Protein AF-A0A8D0GTI0-F1 (afdb_monomer_lite)

pLDDT: mean 78.91, std 13.11, range [46.91, 93.56]

Radius of gyration: 13.3 Å; chains: 1; bounding box: 30×23×36 Å

Foldseek 3Di:
DFLVVLLVLLPDDQVVNCVVPVDGRDDLADQDQEFEDQQQPRRVSSQVSSVVVRSVNYYYPNCHVVVVCVVVVPD

Organism: Sphenodon punctatus (NCBI:txid8508)

InterPro domains:
  IPR001763 Rhodanese-like domain [PF00581] (12-70)
  IPR001763 Rhodanese-like domain [PS50206] (30-73)
  IPR036873 Rhodanese-like domain superfamily [G3DSA:3.40.250.10] (1-74)
  IPR036873 Rhodanese-like domain superfamily [SSF52821] (16-71)
  IPR042457 Thiosulfate:glutathione sulfurtransferase, mammalian [PTHR45544] (3-73)

Secondary structure (DSSP, 8-state):
--HHHHHHHHHS-HHHHHHHHSSPPPPTT-TT-EEE-TTSHHHHHHHHHHHHTT-TT-EEETTHHHHHHHHHT--

Sequence (75 aa):
MGVADVEEALKLDPETFKMKYGVDKPRLDDDHVVFHCQMGRRGGRATEIAIALGYAKARNFSGGYKEWSEKEGKP

Structure (mmCIF, N/CA/C/O backbone):
data_AF-A0A8D0GTI0-F1
#
_entry.id   AF-A0A8D0GTI0-F1
#
loop_
_atom_site.group_PDB
_atom_site.id
_atom_site.type_symbol
_atom_site.label_atom_id
_atom_site.label_alt_id
_atom_site.label_comp_id
_atom_site.label_asym_id
_atom_site.label_entity_id
_atom_site.label_seq_id
_atom_site.pdbx_PDB_ins_code
_atom_site.Cartn_x
_atom_site.Cartn_y
_atom_site.Cartn_z
_atom_site.occupancy
_atom_site.B_iso_or_equiv
_atom_site.auth_seq_id
_atom_site.auth_comp_id
_atom_site.auth_asym_id
_atom_site.auth_atom_id
_atom_site.pdbx_PDB_model_num
ATOM 1 N N . MET A 1 1 ? 2.548 10.952 6.186 1.00 56.62 1 MET A N 1
ATOM 2 C CA . MET A 1 1 ? 2.490 10.444 4.806 1.00 56.62 1 MET A CA 1
ATOM 3 C C . MET A 1 1 ? 1.186 10.906 4.178 1.00 56.62 1 MET A C 1
ATOM 5 O O . MET A 1 1 ? 0.116 10.624 4.718 1.00 56.62 1 MET A O 1
ATOM 9 N N . GLY A 1 2 ? 1.273 11.740 3.147 1.00 64.75 2 GLY A N 1
ATOM 10 C CA . GLY A 1 2 ? 0.133 12.125 2.325 1.00 64.75 2 GLY A CA 1
ATOM 11 C C . GLY A 1 2 ? -0.299 10.969 1.424 1.00 64.75 2 GLY A C 1
ATOM 12 O O . GLY A 1 2 ? 0.426 9.997 1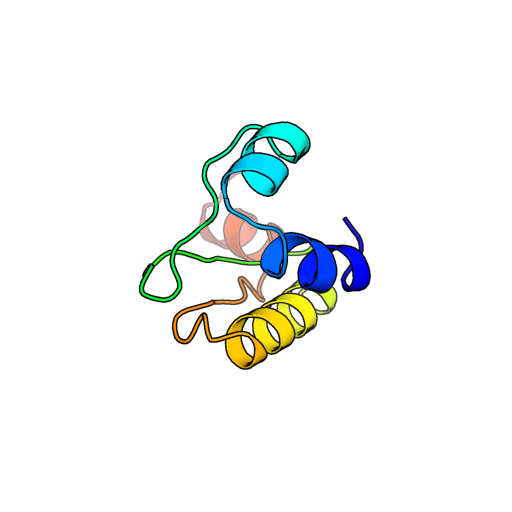.251 1.00 64.75 2 GLY A O 1
ATOM 13 N N . VAL A 1 3 ? -1.494 11.063 0.842 1.00 67.38 3 VAL A N 1
ATOM 14 C CA . VAL A 1 3 ? -2.005 10.013 -0.057 1.00 67.38 3 VAL A CA 1
ATOM 15 C C . VAL A 1 3 ? -1.185 9.918 -1.353 1.00 67.38 3 VAL A C 1
ATOM 17 O O . VAL A 1 3 ? -1.050 8.832 -1.899 1.00 67.38 3 VAL A O 1
ATOM 20 N N . ALA A 1 4 ? -0.599 11.029 -1.815 1.00 71.44 4 ALA A N 1
ATOM 21 C CA . ALA A 1 4 ? 0.298 11.040 -2.974 1.00 71.44 4 ALA A CA 1
ATOM 22 C C . ALA A 1 4 ? 1.575 10.214 -2.725 1.00 71.44 4 ALA A C 1
ATOM 24 O O . ALA A 1 4 ? 1.990 9.447 -3.586 1.00 71.44 4 ALA A O 1
ATOM 25 N N . ASP A 1 5 ? 2.119 10.279 -1.507 1.00 83.31 5 ASP A N 1
ATOM 26 C CA . ASP A 1 5 ? 3.316 9.522 -1.128 1.00 83.31 5 ASP A CA 1
ATOM 27 C C . ASP A 1 5 ? 3.084 8.000 -1.176 1.00 83.31 5 ASP A C 1
ATOM 29 O O . ASP A 1 5 ? 4.036 7.242 -1.345 1.00 83.31 5 ASP A O 1
ATOM 33 N N . VAL A 1 6 ? 1.837 7.537 -0.999 1.00 84.44 6 VAL A N 1
ATOM 34 C CA . VAL A 1 6 ? 1.489 6.104 -1.011 1.00 84.44 6 VAL A CA 1
ATOM 35 C C . VAL A 1 6 ? 1.674 5.513 -2.401 1.00 84.44 6 VAL A C 1
ATOM 37 O O . VAL A 1 6 ? 2.226 4.424 -2.539 1.00 84.44 6 VAL A O 1
ATOM 40 N N . GLU A 1 7 ? 1.240 6.231 -3.433 1.00 86.94 7 GLU A N 1
ATOM 41 C CA . GLU A 1 7 ? 1.370 5.766 -4.810 1.00 86.94 7 GLU A CA 1
ATOM 42 C C . GLU A 1 7 ? 2.841 5.629 -5.209 1.00 86.94 7 GLU A C 1
ATOM 44 O O . GLU A 1 7 ? 3.248 4.597 -5.742 1.00 86.94 7 GLU A O 1
ATOM 49 N N . GLU A 1 8 ? 3.651 6.646 -4.904 1.00 89.25 8 GLU A N 1
ATOM 50 C CA . GLU A 1 8 ? 5.084 6.616 -5.190 1.00 89.25 8 GLU A CA 1
ATOM 51 C C . GLU A 1 8 ? 5.784 5.507 -4.409 1.00 89.25 8 GLU A C 1
ATOM 53 O O . GLU A 1 8 ? 6.555 4.748 -4.991 1.00 89.25 8 GLU A O 1
ATOM 58 N N . ALA A 1 9 ? 5.470 5.356 -3.118 1.00 89.38 9 ALA A N 1
ATOM 59 C CA . ALA A 1 9 ? 6.046 4.314 -2.277 1.00 89.38 9 ALA A CA 1
ATOM 60 C C . ALA A 1 9 ? 5.787 2.914 -2.846 1.00 89.38 9 ALA A C 1
ATOM 62 O O . ALA A 1 9 ? 6.711 2.118 -2.983 1.00 89.38 9 ALA A O 1
ATOM 63 N N . LEU A 1 10 ? 4.546 2.610 -3.229 1.00 88.44 10 LEU A N 1
ATOM 64 C CA . LEU A 1 10 ? 4.178 1.283 -3.727 1.00 88.44 10 LEU A CA 1
ATOM 65 C C . LEU A 1 10 ? 4.747 0.976 -5.123 1.00 88.44 10 LEU A C 1
ATOM 67 O O . LEU A 1 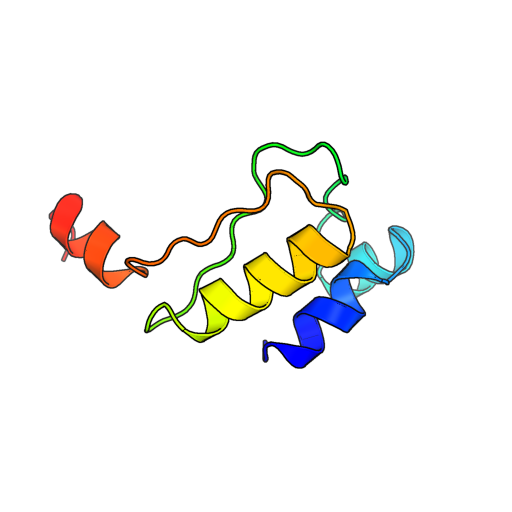10 ? 4.821 -0.200 -5.496 1.00 88.44 10 LEU A O 1
ATOM 71 N N . LYS A 1 11 ? 5.189 1.997 -5.867 1.00 89.62 11 LYS A N 1
ATOM 72 C CA . LYS A 1 11 ? 5.874 1.863 -7.163 1.00 89.62 11 LYS A CA 1
ATOM 73 C C . LYS A 1 11 ? 7.386 1.641 -7.050 1.00 89.62 11 LYS A C 1
ATOM 75 O O . LYS A 1 11 ? 7.972 1.164 -8.016 1.00 89.62 11 LYS A O 1
ATOM 80 N N . LEU A 1 12 ? 8.008 1.931 -5.904 1.00 92.06 12 LEU A N 1
ATOM 81 C CA . LEU A 1 12 ? 9.443 1.691 -5.689 1.00 92.06 12 LEU A CA 1
ATOM 82 C C . LEU A 1 12 ? 9.794 0.209 -5.836 1.00 92.06 12 LEU A C 1
ATOM 84 O O . LEU A 1 12 ? 8.981 -0.660 -5.519 1.00 92.06 12 LEU A O 1
ATOM 88 N N . ASP A 1 13 ? 11.012 -0.107 -6.255 1.00 93.31 13 ASP A N 1
ATOM 89 C CA . ASP A 1 13 ? 11.526 -1.469 -6.133 1.00 93.31 13 ASP A CA 1
ATOM 90 C C . ASP A 1 13 ? 11.708 -1.858 -4.642 1.00 93.31 13 ASP A C 1
ATOM 92 O O . ASP A 1 13 ? 11.754 -0.982 -3.768 1.00 93.31 13 ASP A O 1
ATOM 96 N N . PRO A 1 14 ? 11.774 -3.162 -4.312 1.00 91.38 14 PRO A N 1
ATOM 97 C CA . PRO A 1 14 ? 11.862 -3.617 -2.924 1.00 91.38 14 PRO A CA 1
ATOM 98 C C . PRO A 1 14 ? 13.075 -3.087 -2.147 1.00 91.38 14 PRO A C 1
ATOM 100 O O . PRO A 1 14 ? 12.957 -2.848 -0.945 1.00 91.38 14 PRO A O 1
ATOM 103 N N . GLU A 1 15 ? 14.218 -2.890 -2.807 1.00 93.56 15 GLU A N 1
ATOM 104 C CA . GLU A 1 15 ? 15.455 -2.440 -2.165 1.00 93.56 15 GLU A CA 1
ATOM 105 C C . GLU A 1 15 ? 15.352 -0.959 -1.790 1.00 93.56 15 GLU A C 1
ATOM 107 O O . GLU A 1 15 ? 15.554 -0.591 -0.628 1.00 93.56 15 GLU A O 1
ATOM 112 N N . THR A 1 16 ? 14.905 -0.120 -2.728 1.00 93.06 16 THR A N 1
ATOM 113 C CA . THR A 1 16 ? 14.658 1.306 -2.475 1.00 93.06 16 THR A CA 1
ATOM 114 C C . THR A 1 16 ? 13.559 1.514 -1.434 1.00 93.06 16 THR A C 1
ATOM 116 O O . THR A 1 16 ? 13.676 2.387 -0.567 1.00 93.06 16 THR A O 1
ATOM 119 N N . PHE A 1 17 ? 12.498 0.702 -1.469 1.00 92.69 17 PHE A N 1
ATOM 120 C CA . PHE A 1 17 ? 11.437 0.747 -0.463 1.00 92.69 17 PHE A CA 1
ATOM 121 C C . PHE A 1 17 ? 11.984 0.446 0.936 1.00 92.69 17 PHE A C 1
ATOM 123 O O . PHE A 1 17 ? 11.744 1.214 1.870 1.00 92.69 17 PHE A O 1
ATOM 130 N N . LYS A 1 18 ? 12.773 -0.625 1.073 1.00 92.69 18 LYS A N 1
ATOM 131 C CA . LYS A 1 18 ? 13.379 -1.017 2.348 1.00 92.69 18 LYS A CA 1
ATOM 132 C C . LYS A 1 18 ? 14.363 0.021 2.863 1.00 92.69 18 LYS A C 1
ATOM 134 O O . LYS A 1 18 ? 14.350 0.325 4.051 1.00 92.69 18 LYS A O 1
ATOM 139 N N . MET A 1 19 ? 15.164 0.617 1.986 1.00 93.31 19 MET A N 1
ATOM 140 C CA . MET A 1 19 ? 16.078 1.695 2.359 1.00 93.31 19 MET A CA 1
ATOM 141 C C . MET A 1 19 ? 15.328 2.933 2.875 1.00 93.31 19 MET A C 1
ATOM 143 O O . MET A 1 19 ? 15.749 3.544 3.854 1.00 93.31 19 MET A O 1
ATOM 147 N N . LYS A 1 20 ? 14.207 3.302 2.241 1.00 91.94 20 LYS A N 1
ATOM 148 C CA . LYS A 1 20 ? 13.436 4.504 2.597 1.00 91.94 20 LYS A CA 1
ATOM 149 C C . LYS A 1 20 ? 12.556 4.318 3.835 1.00 91.94 20 LYS A C 1
ATOM 151 O O . LYS A 1 20 ? 12.436 5.246 4.631 1.00 91.94 20 LYS A O 1
ATOM 156 N N . TYR A 1 21 ? 11.915 3.157 3.978 1.00 89.31 21 TYR A N 1
ATOM 157 C CA . TYR A 1 21 ? 10.910 2.901 5.019 1.00 89.31 21 TYR A CA 1
ATOM 158 C C . TYR A 1 21 ? 11.386 1.951 6.125 1.00 89.31 21 TYR A C 1
ATOM 160 O O . TYR A 1 21 ? 10.690 1.793 7.124 1.00 89.31 21 TY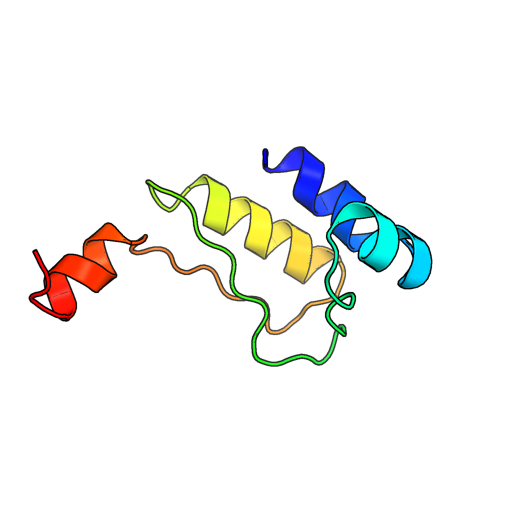R A O 1
ATOM 168 N N . GLY A 1 22 ? 12.554 1.320 5.972 1.00 91.44 22 GLY A N 1
ATOM 169 C CA . GLY A 1 22 ? 13.133 0.402 6.958 1.00 91.44 22 GLY A CA 1
ATOM 170 C C . GLY A 1 22 ? 12.420 -0.949 7.074 1.00 91.44 22 GLY A C 1
ATOM 171 O O . GLY A 1 22 ? 12.783 -1.756 7.924 1.00 91.44 22 GLY A O 1
ATOM 172 N N . VAL A 1 23 ? 11.415 -1.204 6.234 1.00 89.94 23 VAL A N 1
ATOM 173 C CA . VAL A 1 23 ? 10.597 -2.422 6.236 1.00 89.94 23 VAL A CA 1
ATOM 174 C C . VAL A 1 23 ? 10.562 -3.039 4.845 1.00 89.94 23 VAL A C 1
ATOM 176 O O . VAL A 1 23 ? 10.719 -2.339 3.844 1.00 89.94 23 VAL A O 1
ATOM 179 N N . ASP A 1 24 ? 10.361 -4.352 4.774 1.00 91.19 24 ASP A N 1
ATOM 180 C CA . ASP A 1 24 ? 10.225 -5.031 3.490 1.00 91.19 24 ASP A CA 1
ATOM 181 C C . ASP A 1 24 ? 8.981 -4.539 2.742 1.00 91.19 24 ASP A C 1
ATOM 183 O O . ASP A 1 24 ? 7.927 -4.276 3.331 1.00 91.19 24 ASP A O 1
ATOM 187 N N . LYS A 1 25 ? 9.117 -4.398 1.421 1.00 90.38 25 LYS A N 1
ATOM 188 C CA . LYS A 1 25 ? 7.999 -4.014 0.564 1.00 90.38 25 LYS A CA 1
ATOM 189 C C . LYS A 1 25 ? 6.924 -5.108 0.613 1.00 90.38 25 LYS A C 1
ATOM 191 O O . LYS A 1 25 ? 7.261 -6.272 0.377 1.00 90.38 25 LYS A O 1
ATOM 196 N N . PRO A 1 26 ? 5.647 -4.762 0.863 1.00 89.44 26 PRO A N 1
ATOM 197 C CA . PRO A 1 26 ? 4.572 -5.742 0.847 1.00 89.44 26 PRO A CA 1
ATOM 198 C C . PRO A 1 26 ? 4.458 -6.388 -0.532 1.00 89.44 26 PRO A C 1
ATOM 200 O O . PRO A 1 26 ? 4.694 -5.756 -1.568 1.00 89.44 26 PRO A O 1
ATOM 203 N N . ARG A 1 27 ? 4.078 -7.662 -0.547 1.00 88.56 27 ARG A N 1
ATOM 204 C CA . ARG A 1 27 ? 3.813 -8.383 -1.791 1.00 88.56 27 ARG A CA 1
ATOM 205 C C . ARG A 1 27 ? 2.392 -8.091 -2.270 1.00 88.56 27 ARG A C 1
ATOM 207 O O . ARG A 1 27 ? 1.518 -7.746 -1.481 1.00 88.56 27 ARG A O 1
ATOM 214 N N . LEU A 1 28 ? 2.147 -8.257 -3.569 1.00 86.56 28 LEU A N 1
ATOM 215 C CA . LEU A 1 28 ? 0.818 -8.030 -4.155 1.00 86.56 28 LEU A CA 1
ATOM 216 C C . LEU A 1 28 ? -0.237 -9.026 -3.639 1.00 86.56 28 LEU A C 1
ATOM 218 O O . LEU A 1 28 ? -1.419 -8.696 -3.580 1.00 86.56 28 LEU A O 1
ATOM 222 N N . ASP A 1 29 ? 0.191 -10.233 -3.261 1.00 84.25 29 ASP A N 1
ATOM 223 C CA . ASP A 1 29 ? -0.645 -11.323 -2.745 1.00 84.25 29 ASP A CA 1
ATOM 224 C C . ASP A 1 29 ? -0.858 -11.285 -1.222 1.00 84.25 29 ASP A C 1
ATOM 226 O O . ASP A 1 29 ? -1.627 -12.100 -0.697 1.00 84.25 29 ASP A O 1
ATOM 230 N N . ASP A 1 30 ? -0.215 -10.339 -0.531 1.00 83.75 30 ASP A N 1
ATOM 231 C CA . ASP A 1 30 ? -0.229 -10.228 0.924 1.00 83.75 30 ASP A CA 1
ATOM 232 C C . ASP A 1 30 ? -1.632 -9.888 1.453 1.00 83.75 30 ASP A C 1
ATOM 234 O O . ASP A 1 30 ? -2.296 -8.950 1.004 1.00 83.75 30 ASP A O 1
ATOM 238 N N . ASP A 1 31 ? -2.090 -10.678 2.421 1.00 74.81 31 ASP A N 1
ATOM 239 C CA . ASP A 1 31 ? -3.416 -10.584 3.033 1.00 74.81 31 ASP A CA 1
ATOM 240 C C . ASP A 1 31 ? -3.560 -9.384 3.985 1.00 74.81 31 ASP A C 1
ATOM 242 O O . ASP A 1 31 ? -4.685 -9.006 4.332 1.00 74.81 31 ASP A O 1
ATOM 246 N N . HIS A 1 32 ? -2.443 -8.779 4.409 1.00 78.06 32 HIS A N 1
ATOM 247 C CA . HIS A 1 32 ? -2.404 -7.853 5.547 1.00 78.06 32 HIS A CA 1
ATOM 248 C C . HIS A 1 32 ? -1.929 -6.431 5.208 1.00 78.06 32 HIS A C 1
ATOM 250 O O . HIS A 1 32 ? -1.409 -5.722 6.070 1.00 78.06 32 HIS A O 1
ATOM 256 N N . VAL A 1 33 ? -2.157 -5.957 3.980 1.00 83.56 33 VAL A N 1
ATOM 257 C CA . VAL A 1 33 ? -1.879 -4.555 3.621 1.00 83.56 33 VAL A CA 1
ATOM 258 C C . VAL A 1 33 ? -3.025 -3.656 4.094 1.00 83.56 33 VAL A C 1
ATOM 260 O O . VAL A 1 33 ? -4.039 -3.492 3.414 1.00 83.56 33 VAL A O 1
ATOM 263 N N . VAL A 1 34 ? -2.884 -3.076 5.287 1.00 84.31 34 VAL A N 1
ATOM 264 C CA . VAL A 1 34 ? -3.921 -2.238 5.910 1.00 84.31 34 VAL A CA 1
ATOM 265 C C . VAL A 1 34 ? -3.506 -0.768 5.916 1.00 84.31 34 VAL A C 1
ATOM 267 O O . VAL A 1 34 ? -2.484 -0.398 6.488 1.00 84.31 34 VAL A O 1
ATOM 270 N N . PHE A 1 35 ? -4.339 0.090 5.330 1.00 83.81 35 PHE A N 1
ATOM 271 C CA . PHE A 1 35 ? -4.191 1.543 5.389 1.00 83.81 35 PHE A CA 1
ATOM 272 C C . PHE A 1 35 ? -5.124 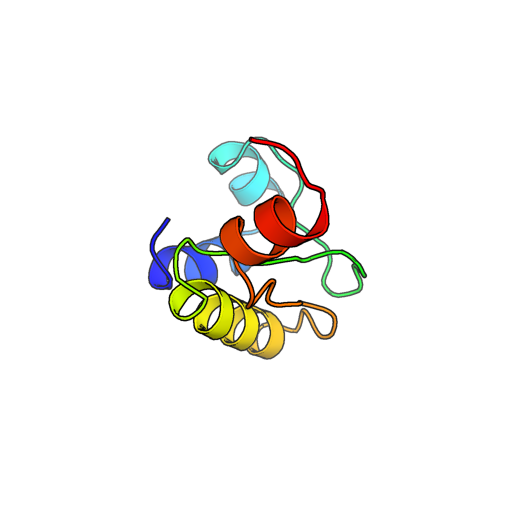2.120 6.445 1.00 83.81 35 PHE A C 1
ATOM 274 O O . PHE A 1 35 ? -6.277 1.713 6.566 1.00 83.81 35 PHE A O 1
ATOM 281 N N . HIS A 1 36 ? -4.652 3.111 7.197 1.00 80.56 36 HIS A N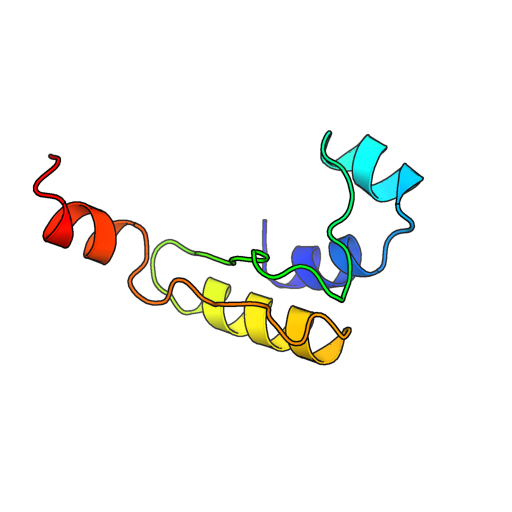 1
ATOM 282 C CA . HIS A 1 36 ? -5.476 3.819 8.168 1.00 80.56 36 HIS A CA 1
ATOM 283 C C . HIS A 1 36 ? -5.171 5.316 8.145 1.00 80.56 36 HIS A C 1
ATOM 285 O O . HIS A 1 36 ? -4.078 5.757 7.789 1.00 80.56 36 HIS A O 1
ATOM 291 N N . CYS A 1 37 ? -6.150 6.131 8.531 1.00 78.75 37 CYS A N 1
ATOM 292 C CA . CYS A 1 37 ? -5.916 7.543 8.806 1.00 78.75 37 CYS A CA 1
ATOM 293 C C . CYS A 1 37 ? -6.809 8.018 9.954 1.00 78.75 37 CYS A C 1
ATOM 295 O O . CYS A 1 37 ? -7.781 7.357 10.307 1.00 78.75 37 CYS A O 1
ATOM 297 N N . GLN A 1 38 ? -6.505 9.194 10.499 1.00 64.19 38 GLN A N 1
ATOM 298 C CA . GLN A 1 38 ? -7.193 9.754 11.667 1.00 64.19 38 GLN A CA 1
ATOM 299 C C . GLN A 1 38 ? -8.718 9.926 11.496 1.00 64.19 38 GLN A C 1
ATOM 301 O O . GLN A 1 38 ? -9.442 9.879 12.478 1.00 64.19 38 GLN A O 1
ATOM 306 N N . MET A 1 39 ? -9.207 10.116 10.262 1.00 64.06 39 MET A N 1
ATOM 307 C CA . MET A 1 39 ? -10.625 10.389 9.951 1.00 64.06 39 MET A CA 1
ATOM 308 C C . MET A 1 39 ? -11.196 9.470 8.850 1.00 64.06 39 MET A C 1
ATOM 310 O O . MET A 1 39 ? -12.137 9.843 8.156 1.00 64.06 39 MET A O 1
ATOM 314 N N . GLY A 1 40 ? -10.564 8.326 8.574 1.00 63.69 40 GLY A N 1
ATOM 315 C CA . GLY A 1 40 ? -10.977 7.371 7.527 1.00 63.69 40 GLY A CA 1
ATOM 316 C C . GLY A 1 40 ? -10.786 7.799 6.053 1.00 63.69 40 GLY A C 1
ATOM 317 O O . GLY A 1 40 ? -10.402 6.964 5.237 1.00 63.69 40 GLY A O 1
ATOM 318 N N . ARG A 1 41 ? -10.952 9.084 5.685 1.00 74.06 41 ARG A N 1
ATOM 319 C CA . ARG A 1 41 ? -10.940 9.544 4.270 1.00 74.06 41 ARG A CA 1
ATOM 320 C C . ARG A 1 41 ? -9.628 9.297 3.515 1.00 74.06 41 ARG A C 1
ATOM 322 O O . ARG A 1 41 ? -9.644 8.830 2.382 1.00 74.06 41 ARG A O 1
ATOM 329 N N . ARG A 1 42 ? -8.482 9.622 4.124 1.00 78.69 42 ARG A N 1
ATOM 330 C CA . ARG A 1 42 ? -7.158 9.429 3.493 1.00 78.69 42 ARG A CA 1
ATOM 331 C C . ARG A 1 42 ? -6.774 7.952 3.420 1.00 78.69 42 ARG A C 1
ATOM 333 O O . ARG A 1 42 ? -6.153 7.552 2.446 1.00 78.69 42 ARG A O 1
ATOM 340 N N . GLY A 1 43 ? -7.180 7.168 4.422 1.00 80.62 43 GLY A N 1
ATOM 341 C CA . GLY A 1 43 ? -7.013 5.715 4.430 1.00 80.62 43 GLY A CA 1
ATOM 342 C C . GLY A 1 43 ? -7.754 5.075 3.260 1.00 80.62 43 GLY A C 1
ATOM 343 O O . GLY A 1 43 ? -7.151 4.316 2.517 1.00 80.62 43 GLY A O 1
ATOM 344 N N . GLY A 1 44 ? -9.001 5.495 3.011 1.00 81.38 44 GLY A N 1
ATOM 345 C CA . GLY A 1 44 ? -9.800 5.001 1.884 1.00 81.38 44 GLY A CA 1
ATOM 346 C C . GLY A 1 44 ? -9.133 5.248 0.534 1.00 81.38 44 GLY A C 1
ATOM 347 O O . GLY A 1 44 ? -8.920 4.310 -0.226 1.00 81.38 44 GLY A O 1
ATOM 348 N N . ARG A 1 45 ? -8.696 6.488 0.278 1.00 84.25 45 ARG A N 1
ATOM 349 C CA . ARG A 1 45 ? -8.012 6.827 -0.980 1.00 84.25 45 ARG A CA 1
ATOM 350 C C . ARG A 1 45 ? -6.674 6.088 -1.145 1.00 84.25 45 ARG A C 1
ATOM 352 O O . ARG A 1 45 ? -6.325 5.701 -2.252 1.00 84.25 45 ARG A O 1
ATOM 359 N N . ALA A 1 46 ? -5.928 5.873 -0.060 1.00 86.00 46 ALA A N 1
ATOM 360 C CA . ALA A 1 46 ? -4.697 5.080 -0.095 1.00 86.00 46 ALA A CA 1
ATOM 361 C C . ALA A 1 46 ? -4.971 3.600 -0.424 1.00 86.00 46 ALA A C 1
ATOM 363 O O . ALA A 1 46 ? -4.241 3.006 -1.214 1.00 86.00 46 ALA A O 1
ATOM 364 N N . THR A 1 47 ? -6.051 3.028 0.118 1.00 86.88 47 THR A N 1
ATOM 365 C CA . THR A 1 47 ? -6.497 1.671 -0.220 1.00 86.88 47 THR A CA 1
ATOM 366 C C . THR A 1 47 ? -6.905 1.553 -1.686 1.00 86.88 47 THR A C 1
ATOM 368 O O . THR A 1 47 ? -6.484 0.609 -2.344 1.00 86.88 47 THR A O 1
ATOM 371 N N . GLU A 1 48 ? -7.663 2.512 -2.224 1.00 87.44 48 GLU A N 1
ATOM 372 C CA . GLU A 1 48 ? -8.044 2.529 -3.647 1.00 87.44 48 GLU A CA 1
ATOM 373 C C . GLU A 1 48 ? -6.814 2.542 -4.565 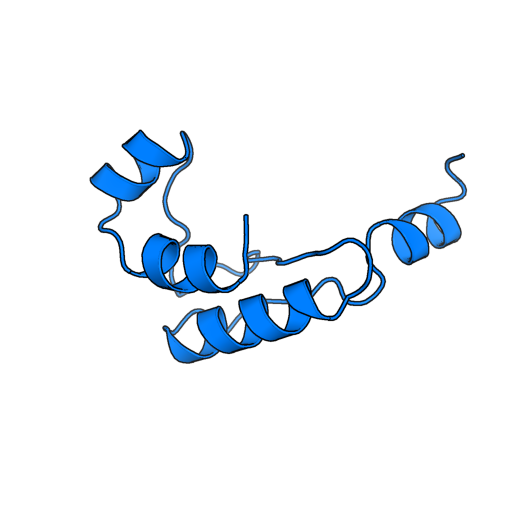1.00 87.44 48 GLU A C 1
ATOM 375 O O . GLU A 1 48 ? -6.742 1.767 -5.518 1.00 87.44 48 GLU A O 1
ATOM 380 N N . ILE A 1 49 ? -5.813 3.367 -4.239 1.00 89.38 49 ILE A N 1
ATOM 381 C CA . ILE A 1 49 ? -4.538 3.417 -4.967 1.00 89.38 49 ILE A CA 1
ATOM 382 C C . ILE A 1 49 ? -3.813 2.069 -4.889 1.00 89.38 49 ILE A C 1
ATOM 384 O O . ILE A 1 49 ? -3.341 1.568 -5.906 1.00 89.38 49 ILE A O 1
ATOM 388 N N . ALA A 1 50 ? -3.735 1.459 -3.705 1.00 88.50 50 ALA A N 1
ATOM 389 C CA . ALA A 1 50 ? -3.077 0.168 -3.542 1.00 88.50 50 ALA A CA 1
ATOM 390 C C . ALA A 1 50 ? -3.770 -0.937 -4.357 1.00 88.50 50 ALA A C 1
ATOM 392 O O . ALA A 1 50 ? -3.098 -1.699 -5.051 1.00 88.50 50 ALA A O 1
ATOM 393 N N . ILE A 1 51 ? -5.105 -0.984 -4.353 1.00 88.31 51 ILE A N 1
ATOM 394 C CA . ILE A 1 51 ? -5.873 -1.931 -5.173 1.00 88.31 51 ILE A CA 1
ATOM 395 C C . ILE A 1 51 ? -5.588 -1.705 -6.664 1.00 88.31 51 ILE A C 1
ATOM 397 O O . ILE A 1 51 ? -5.323 -2.669 -7.381 1.00 88.31 51 ILE A O 1
ATOM 401 N N . ALA A 1 52 ? -5.565 -0.449 -7.125 1.00 89.38 52 ALA A N 1
ATOM 402 C CA . ALA A 1 52 ? -5.251 -0.110 -8.517 1.00 89.38 52 ALA A CA 1
ATOM 403 C C . ALA A 1 52 ? -3.827 -0.528 -8.938 1.00 89.38 52 ALA A C 1
ATOM 405 O O . ALA A 1 52 ? -3.588 -0.815 -10.108 1.00 89.38 52 ALA A O 1
ATOM 406 N N . LEU A 1 53 ? -2.892 -0.603 -7.986 1.00 89.38 53 LEU A N 1
ATOM 407 C CA . LEU A 1 53 ? -1.522 -1.085 -8.194 1.00 89.38 53 LEU A CA 1
ATOM 408 C C . LEU A 1 53 ? -1.375 -2.612 -8.054 1.00 89.38 53 LEU A C 1
ATOM 410 O O . LEU A 1 53 ? -0.262 -3.125 -8.148 1.00 89.38 53 LEU A O 1
ATOM 414 N N . GLY A 1 54 ? -2.474 -3.342 -7.845 1.00 88.69 54 GLY A N 1
ATOM 415 C CA . GLY A 1 54 ? -2.497 -4.805 -7.803 1.00 88.69 54 GLY A CA 1
ATOM 416 C C . GLY A 1 54 ? -2.483 -5.416 -6.401 1.00 88.69 54 GLY A C 1
ATOM 417 O O . GLY A 1 54 ? -2.511 -6.640 -6.288 1.00 88.69 54 GLY A O 1
ATOM 418 N N . TYR A 1 55 ? -2.497 -4.609 -5.334 1.00 87.31 55 TYR A N 1
ATOM 419 C CA . TYR A 1 55 ? -2.673 -5.099 -3.962 1.00 87.31 55 TYR A CA 1
ATOM 420 C C . TYR A 1 55 ? -4.153 -5.415 -3.722 1.00 87.31 55 TYR A C 1
ATOM 422 O O . TYR A 1 55 ? -4.865 -4.695 -3.022 1.00 87.31 55 TYR A O 1
ATOM 430 N N . ALA A 1 56 ? -4.635 -6.494 -4.341 1.00 81.88 56 ALA A N 1
ATOM 431 C CA . ALA A 1 56 ? -6.055 -6.845 -4.407 1.00 81.88 56 ALA A CA 1
ATOM 432 C C . ALA A 1 56 ? -6.707 -7.048 -3.030 1.00 81.88 56 ALA A C 1
ATOM 434 O O . ALA A 1 56 ? -7.920 -6.915 -2.885 1.00 81.88 56 ALA A O 1
ATOM 435 N N . LYS A 1 57 ? -5.899 -7.369 -2.016 1.00 84.50 57 LYS A N 1
ATOM 436 C CA . LYS A 1 57 ? -6.346 -7.618 -0.645 1.00 84.50 57 LYS A CA 1
ATOM 437 C C . LYS A 1 57 ? -6.136 -6.428 0.291 1.00 84.50 57 LYS A C 1
ATOM 439 O O . LYS A 1 57 ? -6.344 -6.574 1.495 1.00 84.50 57 LYS A O 1
ATOM 444 N N . ALA A 1 58 ? -5.738 -5.265 -0.231 1.00 86.19 58 ALA A N 1
ATOM 445 C CA . ALA A 1 58 ? -5.555 -4.071 0.579 1.00 86.19 58 ALA A CA 1
ATOM 446 C C . ALA A 1 58 ? -6.868 -3.657 1.261 1.00 86.19 58 ALA A C 1
ATOM 448 O O . ALA A 1 58 ? -7.934 -3.640 0.645 1.00 86.19 58 ALA A O 1
ATOM 449 N N . ARG A 1 59 ? -6.791 -3.300 2.546 1.00 83.94 59 ARG A N 1
ATOM 450 C CA . ARG A 1 59 ? -7.957 -2.922 3.360 1.00 83.94 59 ARG A CA 1
ATOM 451 C C . ARG A 1 59 ? -7.794 -1.515 3.909 1.00 83.94 59 ARG A C 1
ATOM 453 O O . ARG A 1 59 ? -6.693 -1.104 4.267 1.00 83.94 59 ARG A O 1
ATOM 460 N N . ASN A 1 60 ? -8.903 -0.789 4.010 1.00 81.50 60 ASN A N 1
ATOM 461 C CA . ASN A 1 60 ? -8.960 0.453 4.771 1.00 81.50 60 ASN A CA 1
ATOM 462 C C . ASN A 1 60 ? -9.489 0.141 6.166 1.00 81.50 60 ASN A C 1
ATOM 464 O O . ASN A 1 60 ? -10.567 -0.435 6.311 1.00 81.50 60 ASN A O 1
ATOM 468 N N . PHE A 1 61 ? -8.782 0.585 7.193 1.00 72.69 61 PHE A N 1
ATOM 469 C CA . PHE A 1 61 ? -9.327 0.642 8.536 1.00 72.69 61 PHE A CA 1
ATOM 470 C C . PHE A 1 61 ? -10.141 1.935 8.696 1.00 72.69 61 PHE A C 1
ATOM 472 O O . PHE A 1 61 ? -9.682 2.940 9.247 1.00 72.69 61 PHE A O 1
ATOM 479 N N . SER A 1 62 ? -11.353 1.924 8.130 1.00 60.53 62 SER A N 1
ATOM 480 C CA . SER A 1 62 ? -12.231 3.092 7.950 1.00 60.53 62 SER A CA 1
ATOM 481 C C . SER A 1 62 ? -12.771 3.700 9.245 1.00 60.53 62 SER A C 1
ATOM 483 O O . SER A 1 62 ? -13.077 4.891 9.251 1.00 60.53 62 SER A O 1
ATOM 485 N N . GLY A 1 63 ? -12.812 2.939 10.340 1.00 57.16 63 GLY A N 1
ATOM 486 C CA . GLY A 1 63 ? -13.139 3.450 11.675 1.00 57.16 63 GLY A CA 1
ATOM 487 C C . GLY A 1 63 ? -12.059 4.332 12.302 1.00 57.16 63 GLY A C 1
ATOM 488 O O . GLY A 1 63 ? -12.290 5.039 13.286 1.00 57.16 63 GLY A O 1
ATOM 489 N N . GLY A 1 64 ? -10.852 4.296 11.726 1.00 58.12 64 GLY A N 1
ATOM 490 C CA . GLY A 1 64 ? -9.661 4.885 12.320 1.00 58.12 64 GLY A CA 1
ATOM 491 C C . GLY A 1 64 ? -9.339 4.284 13.694 1.00 58.12 64 GLY A C 1
ATOM 492 O O . GLY A 1 64 ? -10.043 3.424 14.215 1.00 58.12 64 GLY A O 1
ATOM 493 N N . TYR A 1 65 ? -8.274 4.777 14.325 1.00 54.91 65 TYR A N 1
ATOM 494 C CA . TYR A 1 65 ? -7.939 4.427 15.713 1.00 54.91 65 TYR A CA 1
ATOM 495 C C . TYR A 1 65 ? -9.106 4.681 16.687 1.00 54.91 65 TYR A C 1
ATOM 497 O O . TYR A 1 65 ? -9.219 3.994 17.693 1.00 54.91 65 TYR A O 1
ATOM 505 N N . LYS A 1 66 ? -9.995 5.632 16.365 1.00 54.44 66 LYS A N 1
ATOM 506 C CA . LYS A 1 66 ? -11.143 6.007 17.193 1.00 54.44 66 LYS A CA 1
ATOM 507 C C . LYS A 1 66 ? -12.145 4.862 17.354 1.00 54.44 66 LYS A C 1
ATOM 509 O O . LYS A 1 66 ? -12.453 4.511 18.482 1.00 54.44 66 LYS A O 1
ATOM 514 N N . GLU A 1 67 ? -12.581 4.229 16.264 1.00 61.72 67 GLU A N 1
ATOM 515 C CA . GLU A 1 67 ? -13.518 3.098 16.360 1.00 61.72 67 GLU A CA 1
ATOM 516 C C . GLU A 1 67 ? -12.861 1.861 17.006 1.00 61.72 67 GLU A C 1
ATOM 518 O O . GLU A 1 67 ? -13.538 1.084 17.674 1.00 61.72 67 GLU A O 1
ATOM 523 N N . TRP A 1 68 ? -11.540 1.679 16.855 1.00 60.84 68 TRP A N 1
ATOM 524 C CA . TRP A 1 68 ? -10.794 0.622 17.556 1.00 60.84 68 TRP A CA 1
ATOM 525 C C . TRP A 1 68 ? -10.682 0.881 19.062 1.00 60.84 68 TRP A C 1
ATOM 527 O O . TRP A 1 68 ? -10.982 -0.013 19.842 1.00 60.84 68 TRP A O 1
ATOM 537 N N . SER A 1 69 ? -10.301 2.093 19.476 1.00 58.31 69 SER A N 1
ATOM 538 C CA . SER A 1 69 ? -10.213 2.489 20.891 1.00 58.31 69 SER A CA 1
ATOM 539 C C . SER A 1 69 ? -11.586 2.441 21.572 1.00 58.31 69 SER A C 1
ATOM 541 O O . SER A 1 69 ? -11.693 1.904 22.672 1.00 58.31 69 SER A O 1
ATOM 543 N N . GLU A 1 70 ? -12.648 2.882 20.885 1.00 60.66 70 GLU A N 1
ATOM 544 C CA . GLU A 1 70 ? -14.032 2.780 21.371 1.00 60.66 70 GLU A CA 1
ATOM 545 C C . GLU A 1 70 ? -14.499 1.318 21.514 1.00 60.66 70 GLU A C 1
ATOM 547 O O . GLU A 1 70 ? -15.196 0.998 22.475 1.00 60.66 70 GLU A O 1
ATOM 552 N N . LYS A 1 71 ? -14.098 0.411 20.607 1.00 62.25 71 LYS A N 1
ATOM 553 C CA . LYS A 1 71 ? -14.439 -1.025 20.685 1.00 62.25 71 LYS A CA 1
ATOM 554 C C . LYS A 1 71 ? -13.600 -1.811 21.694 1.00 62.25 71 LYS A C 1
ATOM 556 O O . LYS A 1 71 ? -14.105 -2.764 22.276 1.00 62.25 71 LYS A O 1
ATOM 561 N N . GLU A 1 72 ? -12.343 -1.431 21.904 1.00 63.75 72 GLU A N 1
ATOM 562 C CA . GLU A 1 72 ? -11.412 -2.125 22.806 1.00 63.75 72 GLU A CA 1
ATOM 563 C C . GLU A 1 72 ? -11.450 -1.599 24.249 1.00 63.75 72 GLU A C 1
ATOM 565 O O . GLU A 1 72 ? -10.777 -2.158 25.114 1.00 63.75 72 GLU A O 1
ATOM 570 N N . GLY A 1 73 ? -12.207 -0.530 24.529 1.00 52.25 73 GLY A N 1
ATOM 571 C CA . GLY A 1 73 ? -12.348 0.032 25.877 1.00 52.25 73 GLY A CA 1
ATOM 572 C C . GLY A 1 73 ? -11.030 0.523 26.487 1.00 52.25 73 GLY A C 1
ATOM 573 O O . GLY A 1 73 ? -10.899 0.583 27.709 1.00 52.25 73 GLY A O 1
ATOM 574 N N . LYS A 1 74 ? -10.037 0.833 25.648 1.00 46.91 74 LYS A N 1
ATOM 575 C CA . LYS A 1 74 ? -8.734 1.347 26.081 1.00 46.91 74 LYS A CA 1
ATOM 576 C C . LYS A 1 74 ? -8.776 2.881 26.041 1.00 46.91 74 LYS A C 1
ATOM 578 O O . LYS A 1 74 ? -9.136 3.406 24.982 1.00 46.91 74 LYS A O 1
ATOM 583 N N . PRO A 1 75 ? -8.469 3.561 27.166 1.00 49.09 75 PRO A N 1
ATOM 584 C CA . PRO A 1 75 ? -8.506 5.021 27.264 1.00 49.09 75 PRO A CA 1
ATOM 585 C C . PRO A 1 75 ? -7.547 5.710 26.286 1.00 49.09 75 PRO A C 1
ATOM 587 O O . PRO A 1 75 ? -6.557 5.070 25.857 1.00 49.09 75 PRO A O 1
#